Protein AF-A0A2E1MF57-F1 (afdb_monomer_lite)

Sequence (146 aa):
MTKKLNWLLCFSALLFVFSCNNSINEEVFDFENNLTNANSDENITFKLLQIYSEPNLDTRARMFDSQKSDEKCFEFVYPISFILPDGSEVIINTDEDWDQIDLWYEENKDAEEEPEIIYPFDVVIDEDVKTITNKEDFQSLEDYCG

pLDDT: mean 75.17, std 22.57, range [37.25, 98.56]

Radius of gyration: 31.25 Å; chains: 1; bounding box: 63×92×48 Å

Foldseek 3Di:
DDDDDDDDPDDDDDDDDDDPPPPPPPPPPPPPPPDPDDDDDDDPPVVVVVVVPPDDPVVVVVVCVVPPDPPPQKAWDDFWWWQDPVRDIDTDGDPVRPVVNVVVCVVVVVDPDDIHTDDWTWMAGPNDIDTDGDDVSVVVSVVVSD

Secondary structure (DSSP, 8-state):
---PPPP----------------------------------S-HHHHHHHHHS---HHHHHHHHGGGS----S-EEES-EEEE-TTS-EEEE-SGGGGHHHHHHHHH-TT--SPPEEPSPEEEEETTEEEEE-SHHHHHHHHHHH-

Structure (mmCIF, N/CA/C/O backbone):
data_AF-A0A2E1MF57-F1
#
_entry.id   AF-A0A2E1MF57-F1
#
loop_
_atom_site.group_PDB
_atom_site.id
_atom_site.type_symbol
_atom_site.label_atom_id
_atom_site.label_alt_id
_atom_site.label_comp_id
_atom_site.label_asym_id
_atom_site.label_entity_id
_atom_site.label_seq_id
_atom_site.pdbx_PDB_ins_code
_atom_site.Cartn_x
_atom_site.Cartn_y
_atom_site.Cartn_z
_atom_site.occupancy
_atom_site.B_iso_or_equiv
_atom_site.auth_seq_id
_atom_site.auth_comp_id
_atom_site.auth_asym_id
_atom_site.auth_atom_id
_atom_site.pdbx_PDB_model_num
ATOM 1 N N . MET A 1 1 ? -31.309 -62.707 12.497 1.00 41.94 1 MET A N 1
ATOM 2 C CA . MET A 1 1 ? -30.787 -61.430 11.962 1.00 41.94 1 MET A CA 1
ATOM 3 C C . MET A 1 1 ? -31.420 -61.180 10.604 1.00 41.94 1 MET A C 1
ATOM 5 O O . MET A 1 1 ? -31.106 -61.882 9.656 1.00 41.94 1 MET A O 1
ATOM 9 N N . THR A 1 2 ? -32.354 -60.238 10.524 1.00 43.00 2 THR A N 1
ATOM 10 C CA . THR A 1 2 ? -33.033 -59.824 9.288 1.00 43.00 2 THR A CA 1
ATOM 11 C C . THR A 1 2 ? -32.410 -58.524 8.786 1.00 43.00 2 THR A C 1
ATOM 13 O O . THR A 1 2 ? -32.423 -57.536 9.518 1.00 43.00 2 THR A O 1
ATOM 16 N N . LYS A 1 3 ? -31.903 -58.488 7.549 1.00 56.34 3 LYS A N 1
ATOM 17 C CA . LYS A 1 3 ? -31.607 -57.231 6.846 1.00 56.34 3 LYS A CA 1
ATOM 18 C C . LYS A 1 3 ? -32.452 -57.184 5.576 1.00 56.34 3 LYS A C 1
ATOM 20 O O . LYS A 1 3 ? -32.334 -58.054 4.721 1.00 56.34 3 LYS A O 1
ATOM 25 N N . LYS A 1 4 ? -33.354 -56.201 5.519 1.00 50.94 4 LYS A N 1
ATOM 26 C CA . LYS A 1 4 ? -34.158 -55.870 4.340 1.00 50.94 4 LYS A CA 1
ATOM 27 C C . LYS A 1 4 ? -33.219 -55.352 3.247 1.00 50.94 4 LYS A C 1
ATOM 29 O O . LYS A 1 4 ? -32.415 -54.467 3.529 1.00 50.94 4 LYS A O 1
ATOM 34 N N . LEU A 1 5 ? -33.315 -55.899 2.038 1.00 51.41 5 LEU A N 1
ATOM 35 C CA . LEU A 1 5 ? -32.572 -55.425 0.871 1.00 51.41 5 LEU A CA 1
ATOM 36 C C . LEU A 1 5 ? -33.489 -54.500 0.063 1.00 51.41 5 LEU A C 1
ATOM 38 O O . LEU A 1 5 ? -34.579 -54.907 -0.337 1.00 51.41 5 LEU A O 1
ATOM 42 N N . ASN A 1 6 ? -33.070 -53.240 -0.067 1.00 44.06 6 ASN A N 1
ATOM 43 C CA . ASN A 1 6 ? -33.816 -52.166 -0.713 1.00 44.06 6 ASN A CA 1
ATOM 44 C C . ASN A 1 6 ? -33.618 -52.180 -2.239 1.00 44.06 6 ASN A C 1
ATOM 46 O O . ASN A 1 6 ? -32.642 -52.711 -2.763 1.00 44.06 6 ASN A O 1
ATOM 50 N N . TRP A 1 7 ? -34.614 -51.617 -2.904 1.00 45.88 7 TRP A N 1
ATOM 51 C CA . TRP A 1 7 ? -35.073 -51.812 -4.272 1.00 45.88 7 TRP A CA 1
ATOM 52 C C . TRP A 1 7 ? -34.441 -50.806 -5.258 1.00 45.88 7 TRP A C 1
ATOM 54 O O . TRP A 1 7 ? -34.112 -49.690 -4.873 1.00 45.88 7 TRP A O 1
ATOM 64 N N . LEU A 1 8 ? -34.376 -51.205 -6.536 1.00 42.88 8 LEU A N 1
ATOM 65 C CA . LEU A 1 8 ? -34.234 -50.373 -7.746 1.00 42.88 8 LEU A CA 1
ATOM 66 C C . LEU A 1 8 ? -32.840 -49.807 -8.058 1.00 42.88 8 LEU A C 1
ATOM 68 O O . LEU A 1 8 ? -32.543 -48.636 -7.851 1.00 42.88 8 LEU A O 1
ATOM 72 N N . LEU A 1 9 ? -32.042 -50.623 -8.752 1.00 51.53 9 LEU A N 1
ATOM 73 C CA . LEU A 1 9 ? -31.140 -50.109 -9.780 1.00 51.53 9 LEU A CA 1
ATOM 74 C C . LEU A 1 9 ? -31.986 -49.756 -11.010 1.00 51.53 9 LEU A C 1
ATOM 76 O O . LEU A 1 9 ? -32.336 -50.623 -11.814 1.00 51.53 9 LEU A O 1
ATOM 80 N N . CYS A 1 10 ? -32.362 -48.482 -11.111 1.00 49.34 10 CYS A N 1
ATOM 81 C CA . CYS A 1 10 ? -32.975 -47.910 -12.300 1.00 49.34 10 CYS A CA 1
ATOM 82 C C . CYS A 1 10 ? -31.996 -47.990 -13.476 1.00 49.34 10 CYS A C 1
ATOM 84 O O . CYS A 1 10 ? -31.053 -47.212 -13.598 1.00 49.34 10 CYS A O 1
ATOM 86 N N . PHE A 1 11 ? -32.281 -48.940 -14.362 1.00 46.88 11 PHE A N 1
ATOM 87 C CA . PHE A 1 11 ? -32.081 -48.797 -15.795 1.00 46.88 11 PHE A CA 1
ATOM 88 C C . PHE A 1 11 ? -32.539 -47.407 -16.251 1.00 46.88 11 PHE A C 1
ATOM 90 O O . PHE A 1 11 ? -33.697 -47.044 -16.069 1.00 46.88 11 PHE A O 1
ATOM 97 N N . SER A 1 12 ? -31.663 -46.656 -16.902 1.00 52.84 12 SER A N 1
ATOM 98 C CA . SER A 1 12 ? -31.807 -46.303 -18.320 1.00 52.84 12 SER A CA 1
ATOM 99 C C . SER A 1 12 ? -30.985 -45.057 -18.614 1.00 52.84 12 SER A C 1
ATOM 101 O O . SER A 1 12 ? -31.259 -43.954 -18.154 1.00 52.84 12 SER A O 1
ATOM 103 N N . ALA A 1 13 ? -29.956 -45.262 -19.428 1.00 53.28 13 ALA A N 1
ATOM 104 C CA . ALA A 1 13 ? -29.436 -44.209 -20.266 1.00 53.28 13 ALA A CA 1
ATOM 105 C C . ALA A 1 13 ? -30.574 -43.728 -21.175 1.00 53.28 13 ALA A C 1
ATOM 107 O O . ALA A 1 13 ? -31.101 -44.505 -21.973 1.00 53.28 13 ALA A O 1
ATOM 108 N N . LEU A 1 14 ? -30.940 -42.457 -21.057 1.00 58.19 14 LEU A N 1
ATOM 109 C CA . LEU A 1 14 ? -31.707 -41.757 -22.073 1.00 58.19 14 LEU A CA 1
ATOM 110 C C . LEU A 1 14 ? -31.082 -40.379 -22.266 1.00 58.19 14 LEU A C 1
ATOM 112 O O . LEU A 1 14 ? -31.184 -39.475 -21.444 1.00 58.19 14 LEU A O 1
ATOM 116 N N . LEU A 1 15 ? -30.350 -40.320 -23.371 1.00 56.56 15 LEU A N 1
ATOM 117 C CA . LEU A 1 15 ? -29.837 -39.149 -24.053 1.00 56.56 15 LEU A CA 1
ATOM 118 C C . LEU A 1 15 ? -30.918 -38.066 -24.148 1.00 56.56 15 LEU A C 1
ATOM 120 O O . LEU A 1 15 ? -31.909 -38.287 -24.832 1.00 56.56 15 LEU A O 1
ATOM 124 N N . PHE A 1 16 ? -30.675 -36.885 -23.582 1.00 54.00 16 PHE A N 1
ATOM 125 C CA . PHE A 1 16 ? -31.181 -35.637 -24.154 1.00 54.00 16 PHE A CA 1
ATOM 126 C C . PHE A 1 16 ? -30.100 -34.557 -24.062 1.00 54.00 16 PHE A C 1
ATOM 128 O O . PHE A 1 16 ? -29.850 -33.931 -23.039 1.00 54.00 16 PHE A O 1
ATOM 135 N N . VAL A 1 17 ? -29.402 -34.473 -25.191 1.00 55.34 17 VAL A N 1
ATOM 136 C CA . VAL A 1 17 ? -28.756 -33.316 -25.808 1.00 55.34 17 VAL A CA 1
ATOM 137 C C . VAL A 1 17 ? -29.260 -31.944 -25.344 1.00 55.34 17 VAL A C 1
ATOM 139 O O . VAL A 1 17 ? -30.456 -31.700 -25.217 1.00 55.34 17 VAL A O 1
ATOM 142 N N . PHE A 1 18 ? -28.278 -31.054 -25.201 1.00 53.50 18 PHE A N 1
ATOM 143 C CA . PHE A 1 18 ? -28.360 -29.602 -25.115 1.00 53.50 18 PHE A CA 1
ATOM 144 C C . PHE A 1 18 ? -29.538 -28.977 -25.870 1.00 53.50 18 PHE A C 1
ATOM 146 O O . PHE A 1 18 ? -29.688 -29.152 -27.079 1.00 53.50 18 PHE A O 1
ATOM 153 N N . SER A 1 19 ? -30.256 -28.099 -25.176 1.00 40.22 19 SER A N 1
ATOM 154 C CA . SER A 1 19 ? -30.797 -26.892 -25.788 1.00 40.22 19 SER A CA 1
ATOM 155 C C . SER A 1 19 ? -30.824 -25.788 -24.734 1.00 40.22 19 SER A C 1
ATOM 157 O O . SER A 1 19 ? -31.717 -25.728 -23.892 1.00 40.22 19 SER A O 1
ATOM 159 N N . CYS A 1 20 ? -29.807 -24.923 -24.752 1.00 50.47 20 CYS A N 1
ATOM 160 C CA . CYS A 1 20 ? -29.958 -23.586 -24.198 1.00 50.47 20 CYS A CA 1
ATOM 161 C C . CYS A 1 20 ? -30.896 -22.829 -25.139 1.00 50.47 20 CYS A C 1
ATOM 163 O O . CYS A 1 20 ? -30.456 -22.317 -26.160 1.00 50.47 20 CYS A O 1
ATOM 165 N N . ASN A 1 21 ? -32.177 -22.771 -24.793 1.00 57.88 21 ASN A N 1
ATOM 166 C CA . ASN A 1 21 ? -33.101 -21.786 -25.336 1.00 57.88 21 ASN A CA 1
ATOM 167 C C . ASN A 1 21 ? -33.634 -20.969 -24.157 1.00 57.88 21 ASN A C 1
ATOM 169 O O . ASN A 1 21 ? -34.803 -21.064 -23.793 1.00 57.88 21 ASN A O 1
ATOM 173 N N . ASN A 1 22 ? -32.757 -20.182 -23.525 1.00 55.25 22 ASN A N 1
ATOM 174 C CA . ASN A 1 22 ? -33.238 -19.060 -22.731 1.00 55.25 22 ASN A CA 1
ATOM 175 C C . ASN A 1 22 ? -33.551 -17.945 -23.729 1.00 55.25 22 ASN A C 1
ATOM 177 O O . ASN A 1 22 ? -32.689 -17.145 -24.087 1.00 55.25 22 ASN A O 1
ATOM 181 N N . SER A 1 23 ? -34.763 -18.002 -24.283 1.00 45.31 23 SER A N 1
ATOM 182 C CA . SER A 1 23 ? -35.325 -16.906 -25.058 1.00 45.31 23 SER A CA 1
ATOM 183 C C . SER A 1 23 ? -35.343 -15.694 -24.138 1.00 45.31 23 SER A C 1
ATOM 185 O O . SER A 1 23 ? -36.031 -15.698 -23.119 1.00 45.31 23 SER A O 1
ATOM 187 N N . ILE A 1 24 ? -34.531 -14.696 -24.466 1.00 53.66 24 ILE A N 1
ATOM 188 C CA . ILE A 1 24 ? -34.561 -13.392 -23.821 1.00 53.66 24 ILE A CA 1
ATOM 189 C C . ILE A 1 24 ? -35.952 -12.844 -24.139 1.00 53.66 24 ILE A C 1
ATOM 191 O O . ILE A 1 24 ? -36.268 -12.591 -25.301 1.00 53.66 24 ILE A O 1
ATOM 195 N N . ASN A 1 25 ? -36.820 -12.773 -23.133 1.00 45.38 25 ASN A N 1
ATOM 196 C CA . ASN A 1 25 ? -38.061 -12.030 -23.257 1.00 45.38 25 ASN A CA 1
ATOM 197 C C . ASN A 1 25 ? -37.662 -10.558 -23.333 1.00 45.38 25 ASN A C 1
ATOM 199 O O . ASN A 1 25 ? -37.230 -9.963 -22.349 1.00 45.38 25 ASN A O 1
ATOM 203 N N . GLU A 1 26 ? -37.738 -10.013 -24.538 1.00 50.06 26 GLU A N 1
ATOM 204 C CA . GLU A 1 26 ? -37.676 -8.588 -24.810 1.00 50.06 26 GLU A CA 1
ATOM 205 C C . GLU A 1 26 ? -38.973 -7.976 -24.264 1.00 50.06 26 GLU A C 1
ATOM 207 O O . GLU A 1 26 ? -39.984 -7.876 -24.956 1.00 50.06 26 GLU A O 1
ATOM 212 N N . GLU A 1 27 ? -38.986 -7.638 -22.974 1.00 44.81 27 GLU A N 1
ATOM 213 C CA . GLU A 1 27 ? -39.963 -6.678 -22.474 1.00 44.81 27 GLU A CA 1
ATOM 214 C C . GLU A 1 27 ? -39.552 -5.309 -23.010 1.00 44.81 27 GLU A C 1
ATOM 216 O O . GLU A 1 27 ? -38.698 -4.607 -22.470 1.00 44.81 27 G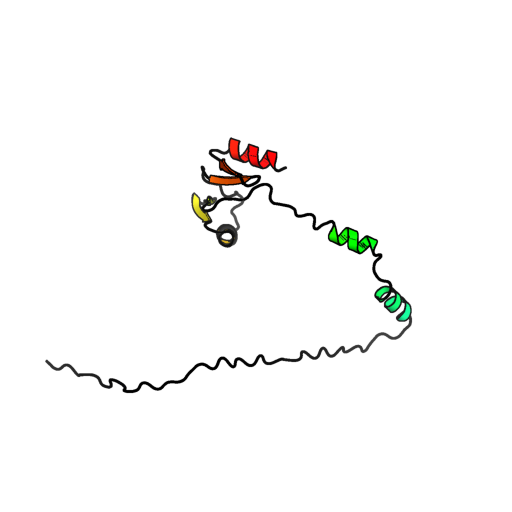LU A O 1
ATOM 221 N N . VAL A 1 28 ? -40.154 -4.978 -24.150 1.00 44.03 28 VAL A N 1
ATOM 222 C CA . VAL A 1 28 ? -40.318 -3.618 -24.649 1.00 44.03 28 VAL A CA 1
ATOM 223 C C . VAL A 1 28 ? -40.893 -2.788 -23.501 1.00 44.03 28 VAL A C 1
ATOM 225 O O . VAL A 1 28 ? -42.070 -2.897 -23.164 1.00 44.03 28 VAL A O 1
ATOM 228 N N . PHE A 1 29 ? -40.044 -1.994 -22.851 1.00 40.94 29 PHE A N 1
ATOM 229 C CA . PHE A 1 29 ? -40.491 -1.017 -21.870 1.00 40.94 29 PHE A CA 1
ATOM 230 C C . PHE A 1 29 ? -41.031 0.196 -22.628 1.00 40.94 29 PHE A C 1
ATOM 232 O O . PHE A 1 29 ? -40.288 1.107 -23.001 1.00 40.94 29 PHE A O 1
ATOM 239 N N . ASP A 1 30 ? -42.334 0.172 -22.897 1.00 39.72 30 ASP A N 1
ATOM 240 C CA . ASP A 1 30 ? -43.077 1.314 -23.417 1.00 39.72 30 ASP A CA 1
ATOM 241 C C . ASP A 1 30 ? -43.039 2.450 -22.384 1.00 39.72 30 ASP A C 1
ATOM 243 O O . ASP A 1 30 ? -43.772 2.451 -21.393 1.00 39.72 30 ASP A O 1
ATOM 247 N N . PHE A 1 31 ? -42.177 3.446 -22.604 1.00 37.28 31 PHE A N 1
ATOM 248 C CA . PHE A 1 31 ? -42.245 4.687 -21.840 1.00 37.28 31 PHE A CA 1
ATOM 249 C C . PHE A 1 31 ? -43.371 5.562 -22.402 1.00 37.28 31 PHE A C 1
ATOM 251 O O . PHE A 1 31 ? -43.167 6.389 -23.296 1.00 37.28 31 PHE A O 1
ATOM 258 N N . GLU A 1 32 ? -44.582 5.379 -21.872 1.00 40.59 32 GLU A N 1
ATOM 259 C CA . GLU A 1 32 ? -45.678 6.332 -22.040 1.00 40.59 32 GLU A CA 1
ATOM 260 C C . GLU A 1 32 ? -45.289 7.679 -21.407 1.00 40.59 32 GLU A C 1
ATOM 262 O O . GLU A 1 32 ? -45.416 7.908 -20.203 1.00 40.59 32 GLU A O 1
ATOM 267 N N . ASN A 1 33 ? -44.834 8.613 -22.242 1.00 53.16 33 ASN A N 1
ATOM 268 C CA . ASN A 1 33 ? -44.710 10.016 -21.865 1.00 53.16 33 ASN A CA 1
ATOM 269 C C . ASN A 1 33 ? -46.105 10.633 -21.698 1.00 53.16 33 ASN A C 1
ATOM 271 O O . ASN A 1 33 ? -46.669 11.203 -22.633 1.00 53.16 33 ASN A O 1
ATOM 275 N N . ASN A 1 34 ? -46.650 10.563 -20.486 1.00 48.97 34 ASN A N 1
ATOM 276 C CA . ASN A 1 34 ? -47.821 11.341 -20.092 1.00 48.97 34 ASN A CA 1
ATOM 277 C C . ASN A 1 34 ? -47.435 12.819 -19.901 1.00 48.97 34 ASN A C 1
ATOM 279 O O . ASN A 1 34 ? -47.225 13.301 -18.789 1.00 48.97 34 ASN A O 1
ATOM 283 N N . LEU A 1 35 ? -47.336 13.562 -21.005 1.00 49.41 35 LEU A N 1
ATOM 284 C CA . LEU A 1 35 ? -47.238 15.022 -20.982 1.00 49.41 35 LEU A CA 1
ATOM 285 C C . LEU A 1 35 ? -48.635 15.631 -21.104 1.00 49.41 35 LEU A C 1
ATOM 287 O O . LEU A 1 35 ? -49.068 16.044 -22.177 1.00 49.41 35 LEU A O 1
ATOM 291 N N . THR A 1 36 ? -49.322 15.754 -19.971 1.00 46.47 36 THR A N 1
ATOM 292 C CA . THR A 1 36 ? -50.443 16.692 -19.827 1.00 46.47 36 THR A CA 1
ATOM 293 C C . THR A 1 36 ? -50.189 17.638 -18.662 1.00 46.47 36 THR A C 1
ATOM 295 O O . THR A 1 36 ? -50.703 17.427 -17.568 1.00 46.47 36 THR A O 1
ATOM 298 N N . ASN A 1 37 ? -49.373 18.667 -18.893 1.00 52.78 37 ASN A N 1
ATOM 299 C CA . ASN A 1 37 ? -49.679 20.068 -18.567 1.00 52.78 37 ASN A CA 1
ATOM 300 C C . ASN A 1 37 ? -48.414 20.926 -18.567 1.00 52.78 37 ASN A C 1
ATOM 302 O O . ASN A 1 37 ? -47.607 20.839 -17.649 1.00 52.78 37 ASN A O 1
ATOM 306 N N . ALA A 1 38 ? -48.326 21.826 -19.542 1.00 37.25 38 ALA A N 1
ATOM 307 C CA . ALA A 1 38 ? -48.022 23.239 -19.319 1.00 37.25 38 ALA A CA 1
ATOM 308 C C . ALA A 1 38 ? -48.139 23.961 -20.670 1.00 37.25 38 ALA A C 1
ATOM 310 O O . ALA A 1 38 ? -47.224 23.925 -21.489 1.00 37.25 38 ALA A O 1
ATOM 311 N N . ASN A 1 39 ? -49.284 24.596 -20.924 1.00 58.62 39 ASN A N 1
ATOM 312 C CA . ASN A 1 39 ? -49.374 25.604 -21.974 1.00 58.62 39 ASN A CA 1
ATOM 313 C C . ASN A 1 39 ? -48.773 26.901 -21.437 1.00 58.62 39 ASN A C 1
ATOM 315 O O . ASN A 1 39 ? -49.296 27.426 -20.460 1.00 58.62 39 ASN A O 1
ATOM 319 N N . SER A 1 40 ? -47.727 27.396 -22.093 1.00 46.38 40 SER A N 1
ATOM 320 C CA . SER A 1 40 ? -47.661 28.737 -22.695 1.00 46.38 40 SER A CA 1
ATOM 321 C C . SER A 1 40 ? -46.204 29.178 -22.794 1.00 46.38 40 SER A C 1
ATOM 323 O O . SER A 1 40 ? -45.588 29.553 -21.800 1.00 46.38 40 SER A O 1
ATOM 325 N N . ASP A 1 41 ? -45.687 29.108 -24.015 1.00 54.66 41 ASP A N 1
ATOM 326 C CA . ASP A 1 41 ? -44.786 30.096 -24.596 1.00 54.66 41 ASP A CA 1
ATOM 327 C C . ASP A 1 41 ? -43.626 30.584 -23.723 1.00 54.66 41 ASP A C 1
ATOM 329 O O . ASP A 1 41 ? -43.579 31.732 -23.304 1.00 54.66 41 ASP A O 1
ATOM 333 N N . GLU A 1 42 ? -42.598 29.746 -23.616 1.00 54.19 42 GLU A N 1
ATOM 334 C CA . GLU A 1 42 ? -41.280 30.208 -24.032 1.00 54.19 42 GLU A CA 1
ATOM 335 C C . GLU A 1 42 ? -40.496 29.062 -24.680 1.00 54.19 42 GLU A C 1
ATOM 337 O O . GLU A 1 42 ? -40.038 28.103 -24.064 1.00 54.19 42 GLU A O 1
ATOM 342 N N . ASN A 1 43 ? -40.349 29.220 -25.993 1.00 58.47 43 ASN A N 1
ATOM 343 C CA . ASN A 1 43 ? -39.133 28.875 -26.698 1.00 58.47 43 ASN A CA 1
ATOM 344 C C . ASN A 1 43 ? -38.875 27.401 -27.044 1.00 58.47 43 ASN A C 1
ATOM 346 O O . ASN A 1 43 ? -37.736 27.071 -27.294 1.00 58.47 43 ASN A O 1
ATOM 350 N N . ILE A 1 44 ? -39.869 26.530 -27.258 1.00 59.09 44 ILE A N 1
ATOM 351 C CA . ILE A 1 44 ? -39.607 25.155 -27.767 1.00 59.09 44 ILE A CA 1
ATOM 352 C C . ILE A 1 44 ? -38.603 25.145 -28.939 1.00 59.09 44 ILE A C 1
ATOM 354 O O . ILE A 1 44 ? -37.699 24.321 -28.957 1.00 59.09 44 ILE A O 1
ATOM 358 N N . THR A 1 45 ? -38.670 26.122 -29.849 1.00 63.47 45 THR A N 1
ATOM 359 C CA . THR A 1 45 ? -37.681 26.326 -30.922 1.00 63.47 45 THR A CA 1
ATOM 360 C C . THR A 1 45 ? -36.283 26.709 -30.427 1.00 63.47 45 THR A C 1
ATOM 362 O O . THR A 1 45 ? -35.300 26.254 -30.988 1.00 63.47 45 THR A O 1
ATOM 365 N N . PHE A 1 46 ? -36.166 27.532 -29.390 1.00 59.44 46 PHE A N 1
ATOM 366 C CA . PHE A 1 46 ? -34.900 27.914 -28.758 1.00 59.44 46 PHE A CA 1
ATOM 367 C C . PHE A 1 46 ? -34.356 26.783 -27.865 1.00 59.44 46 PHE A C 1
ATOM 369 O O . PHE A 1 46 ? -33.158 26.549 -27.857 1.00 59.44 46 PHE A O 1
ATOM 376 N N . LYS A 1 47 ? -35.224 26.022 -27.187 1.00 63.25 47 LYS A N 1
ATOM 377 C CA . LYS A 1 47 ? -34.909 24.785 -26.463 1.00 63.25 47 LYS A CA 1
ATOM 378 C C . LYS A 1 47 ? -34.454 23.687 -27.426 1.00 63.25 47 LYS A C 1
ATOM 380 O O . LYS A 1 47 ? -33.510 22.971 -27.132 1.00 63.25 47 LYS A O 1
ATOM 385 N N . LEU A 1 48 ? -35.058 23.611 -28.615 1.00 65.50 48 LEU A N 1
ATOM 386 C CA . LEU A 1 48 ? -34.597 22.767 -29.721 1.00 65.50 48 LEU A CA 1
ATOM 387 C C . LEU A 1 48 ? -33.287 23.298 -30.308 1.00 65.50 48 LEU A C 1
ATOM 389 O O . LEU A 1 48 ? -32.378 22.512 -30.524 1.00 65.50 48 LEU A O 1
ATOM 393 N N . LEU A 1 49 ? -33.130 24.609 -30.507 1.00 61.09 49 LEU A N 1
ATOM 394 C CA . LEU A 1 49 ? -31.861 25.206 -30.942 1.00 61.09 49 LEU A CA 1
ATOM 395 C C . LEU A 1 49 ? -30.736 24.951 -29.934 1.00 61.09 49 LEU A C 1
ATOM 397 O O . LEU A 1 49 ? -29.615 24.746 -30.365 1.00 61.09 49 LEU A O 1
ATOM 401 N N . GLN A 1 50 ? -31.029 24.895 -28.633 1.00 57.03 50 GLN A N 1
ATOM 402 C CA . GLN A 1 50 ? -30.075 24.504 -27.589 1.00 57.03 50 GLN A CA 1
ATOM 403 C C . GLN A 1 50 ? -29.700 23.017 -27.648 1.00 57.03 50 GLN A C 1
ATOM 405 O O . GLN A 1 50 ? -28.595 22.655 -27.261 1.00 57.03 50 GLN A O 1
ATOM 410 N N . ILE A 1 51 ? -30.598 22.163 -28.148 1.00 62.28 51 ILE A N 1
ATOM 411 C CA . ILE A 1 51 ? -30.333 20.737 -28.382 1.00 62.28 51 ILE A CA 1
ATOM 412 C C . ILE A 1 51 ? -29.531 20.534 -29.681 1.00 62.28 51 ILE A C 1
ATOM 414 O O . ILE A 1 51 ? -28.668 19.662 -29.732 1.00 62.28 51 ILE A O 1
ATOM 418 N N . TYR A 1 52 ? -29.794 21.336 -30.722 1.00 59.91 52 TYR A N 1
ATOM 419 C CA . TYR A 1 52 ? -29.158 21.223 -32.045 1.00 59.91 52 TYR A CA 1
ATOM 420 C C . TYR A 1 52 ? -27.903 22.086 -32.229 1.00 59.91 52 TYR A C 1
ATOM 422 O O . TYR A 1 52 ? -27.169 21.887 -33.196 1.00 59.91 52 TYR A O 1
ATOM 430 N N . SER A 1 53 ? -27.631 23.043 -31.338 1.00 62.88 53 SER A N 1
ATOM 431 C CA . SER A 1 53 ? -26.331 23.705 -31.276 1.00 62.88 53 SER A CA 1
ATOM 432 C C . SER A 1 53 ? -25.349 22.744 -30.616 1.00 62.88 53 SER A C 1
ATOM 434 O O . SER A 1 53 ? -25.247 22.694 -29.391 1.00 62.88 53 SER A O 1
ATOM 436 N N . GLU A 1 54 ? -24.681 21.939 -31.438 1.00 62.84 54 GLU A N 1
ATOM 437 C CA . GLU A 1 54 ? -23.612 21.036 -31.015 1.00 62.84 54 GLU A CA 1
ATOM 438 C C . GLU A 1 54 ? -22.648 21.750 -30.051 1.00 62.84 54 GLU A C 1
ATOM 440 O O . GLU A 1 54 ? -22.307 22.921 -30.275 1.00 62.84 54 GLU A O 1
ATOM 445 N N . PRO A 1 55 ? -22.176 21.081 -28.983 1.00 55.84 55 PRO A N 1
ATOM 446 C CA . PRO A 1 55 ? -21.109 21.645 -28.179 1.00 55.84 55 PRO A CA 1
ATOM 447 C C . PRO A 1 55 ? -19.910 21.892 -29.097 1.00 55.84 55 PRO A C 1
ATOM 449 O O . PRO A 1 55 ? -19.543 21.039 -29.905 1.00 55.84 55 PRO A O 1
ATOM 452 N N . ASN A 1 56 ? -19.337 23.089 -28.982 1.00 55.91 56 ASN A N 1
ATOM 453 C CA . ASN A 1 56 ? -18.171 23.529 -29.734 1.00 55.91 56 ASN A CA 1
ATOM 454 C C . ASN A 1 56 ? -17.136 22.390 -29.791 1.00 55.91 56 ASN A C 1
ATOM 456 O O . ASN A 1 56 ? -16.854 21.769 -28.766 1.00 55.91 56 ASN A O 1
ATOM 460 N N . LEU A 1 57 ? -16.587 22.091 -30.971 1.00 55.28 57 LEU A N 1
ATOM 461 C CA . LEU A 1 57 ? -15.640 20.983 -31.178 1.00 55.28 57 LEU A CA 1
ATOM 462 C C . LEU A 1 57 ? -14.421 21.065 -30.225 1.00 55.28 57 LEU A C 1
ATOM 464 O O . LEU A 1 57 ? -13.798 20.055 -29.911 1.00 55.28 57 LEU A O 1
ATOM 468 N N . ASP A 1 58 ? -14.145 22.261 -29.706 1.00 57.53 58 ASP A N 1
ATOM 469 C CA . ASP A 1 58 ? -13.181 22.561 -28.644 1.00 57.53 58 ASP A CA 1
ATOM 470 C C . ASP A 1 58 ? -13.589 22.007 -27.256 1.00 57.53 58 ASP A C 1
ATOM 472 O O . ASP A 1 58 ? -12.766 21.467 -26.521 1.00 57.53 58 ASP A O 1
ATOM 476 N N . THR A 1 59 ? -14.875 22.026 -26.896 1.00 55.34 59 THR A N 1
ATOM 477 C CA . THR A 1 59 ? -15.370 21.454 -25.629 1.00 55.34 59 THR A CA 1
ATOM 478 C C . THR A 1 59 ? -15.231 19.929 -25.598 1.00 55.34 59 THR A C 1
ATOM 480 O O . THR A 1 59 ? -14.939 19.363 -24.548 1.00 55.34 59 THR A O 1
ATOM 4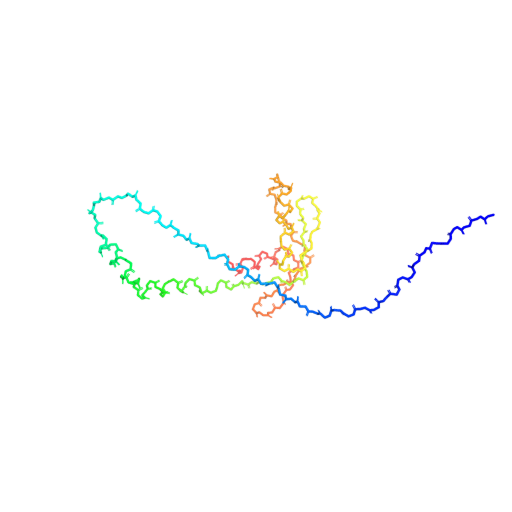83 N N . ARG A 1 60 ? -15.359 19.253 -26.748 1.00 52.31 60 ARG A N 1
ATOM 484 C CA . ARG A 1 60 ? -15.152 17.798 -26.851 1.00 52.31 60 ARG A CA 1
ATOM 485 C C . ARG A 1 60 ? -13.673 17.406 -26.821 1.00 52.31 60 ARG A C 1
ATOM 487 O O . ARG A 1 60 ? -13.363 16.349 -26.287 1.00 52.31 60 ARG A O 1
ATOM 494 N N . ALA A 1 61 ? -12.775 18.262 -27.313 1.00 56.75 61 ALA A N 1
ATOM 495 C CA . ALA A 1 61 ? -11.333 18.067 -27.159 1.00 56.75 61 ALA A CA 1
ATOM 496 C C . ALA A 1 61 ? -10.899 18.205 -25.689 1.00 56.75 61 ALA A C 1
ATOM 498 O O . ALA A 1 61 ? -10.152 17.371 -25.192 1.00 56.75 61 ALA A O 1
ATOM 499 N N . ARG A 1 62 ? -11.451 19.176 -24.949 1.00 54.56 62 ARG A N 1
ATOM 500 C CA . ARG A 1 62 ? -11.154 19.350 -23.513 1.00 54.56 62 ARG A CA 1
ATOM 501 C C . ARG A 1 62 ? -11.766 18.278 -22.608 1.00 54.56 62 ARG A C 1
ATOM 503 O O . ARG A 1 62 ? -11.244 18.035 -21.530 1.00 54.56 62 ARG A O 1
ATOM 510 N N . MET A 1 63 ? -12.842 17.622 -23.042 1.00 53.91 63 MET A N 1
ATOM 511 C CA . MET A 1 63 ? -13.412 16.476 -22.324 1.00 53.91 63 MET A CA 1
ATOM 512 C C . MET A 1 63 ? -12.637 15.172 -22.582 1.00 53.91 63 MET A C 1
ATOM 514 O O . MET A 1 63 ? -12.757 14.236 -21.803 1.00 53.91 63 MET A O 1
ATOM 518 N N . PHE A 1 64 ? -11.829 15.118 -23.647 1.00 55.00 64 PHE A N 1
ATOM 519 C CA . PHE A 1 64 ? -10.975 13.971 -23.982 1.00 55.00 64 PHE A CA 1
ATOM 520 C C . PHE A 1 64 ? -9.518 14.137 -23.511 1.00 55.00 64 PHE A C 1
ATOM 522 O O . PHE A 1 64 ? -8.792 13.153 -23.442 1.00 55.00 64 PHE A O 1
ATOM 529 N N . ASP A 1 65 ? -9.095 15.352 -23.144 1.00 50.41 65 ASP A N 1
ATOM 530 C CA . ASP A 1 65 ? -7.746 15.634 -22.615 1.00 50.41 65 ASP A CA 1
ATOM 531 C C . ASP A 1 65 ? -7.638 15.431 -21.086 1.00 50.41 65 ASP A C 1
ATOM 533 O O . ASP A 1 65 ? -6.552 15.436 -20.521 1.00 50.41 65 ASP A O 1
ATOM 537 N N . SER A 1 66 ? -8.768 15.177 -20.410 1.00 50.88 66 SER A N 1
ATOM 538 C CA . SER A 1 66 ? -8.818 14.673 -19.022 1.00 50.88 66 SER A CA 1
ATOM 539 C C . SER A 1 66 ? -8.653 13.148 -18.941 1.00 50.88 66 SER A C 1
ATOM 541 O O . SER A 1 66 ? -8.754 12.576 -17.862 1.00 50.88 66 SER A O 1
ATOM 543 N N . GLN A 1 67 ? -8.444 12.483 -20.079 1.00 53.28 67 GLN A N 1
ATOM 544 C CA . GLN A 1 67 ? -8.154 11.053 -20.162 1.00 53.28 67 GLN A CA 1
ATOM 545 C C . GLN A 1 67 ? -6.700 10.832 -20.596 1.00 53.28 67 GLN A C 1
ATOM 547 O O . GLN A 1 67 ? -6.369 9.878 -21.295 1.00 53.28 67 GLN A O 1
ATOM 552 N N . LYS A 1 68 ? -5.813 11.751 -20.206 1.00 53.28 68 LYS A N 1
ATOM 553 C CA . LYS A 1 68 ? -4.390 11.456 -20.124 1.00 53.28 68 LYS A CA 1
ATOM 554 C C . LYS A 1 68 ? -4.242 10.612 -18.865 1.00 53.28 68 LYS A C 1
ATOM 556 O O . LYS A 1 68 ? -4.359 11.148 -17.775 1.00 53.28 68 LYS A O 1
ATOM 561 N N . SER A 1 69 ? -4.164 9.302 -19.067 1.00 52.94 69 SER A N 1
ATOM 562 C CA . SER A 1 69 ? -4.061 8.272 -18.039 1.00 52.94 69 SER A CA 1
ATOM 563 C C . SER A 1 69 ? -3.294 8.763 -16.815 1.00 52.94 69 SER A C 1
ATOM 565 O O . SER A 1 69 ? -2.104 9.064 -16.928 1.00 52.94 69 SER A O 1
ATOM 567 N N . ASP A 1 70 ? -3.964 8.799 -15.664 1.00 61.41 70 ASP A N 1
ATOM 568 C CA . ASP A 1 70 ? -3.302 8.710 -14.365 1.00 61.41 70 ASP A CA 1
ATOM 569 C C . ASP A 1 70 ? -2.678 7.307 -14.302 1.00 61.41 70 ASP A C 1
ATOM 571 O O . ASP A 1 70 ? -3.234 6.366 -13.739 1.00 61.41 70 ASP A O 1
ATOM 575 N N . GLU A 1 71 ? -1.592 7.118 -15.048 1.00 74.44 71 GLU A N 1
ATOM 576 C CA . GLU A 1 71 ? -0.796 5.904 -15.012 1.00 74.44 71 GLU A CA 1
ATOM 577 C C . GLU A 1 71 ? -0.294 5.757 -13.576 1.00 74.44 71 GLU A C 1
ATOM 579 O O . GLU A 1 71 ? 0.257 6.702 -13.004 1.00 74.44 71 GLU A O 1
ATOM 584 N N . LYS A 1 72 ? -0.579 4.608 -12.955 1.00 82.81 72 LYS A N 1
ATOM 585 C CA . LYS A 1 72 ? -0.174 4.350 -11.574 1.00 82.81 72 LYS A CA 1
ATOM 586 C C . LYS A 1 72 ? 1.353 4.453 -11.503 1.00 82.81 72 LYS A C 1
ATOM 588 O O . LYS A 1 72 ? 2.041 3.809 -12.284 1.00 82.81 72 LYS A O 1
ATOM 593 N N . CYS A 1 73 ? 1.877 5.252 -10.571 1.00 93.25 73 CYS A N 1
ATOM 594 C CA . CYS A 1 73 ? 3.324 5.451 -10.402 1.00 93.25 73 CYS A CA 1
ATOM 595 C C . CYS A 1 73 ? 4.070 4.141 -10.092 1.00 93.25 73 CYS A C 1
ATOM 597 O O . CYS A 1 73 ? 5.208 3.940 -10.513 1.00 93.25 73 CYS A O 1
ATOM 599 N N . PHE A 1 74 ? 3.414 3.245 -9.357 1.00 95.75 74 PHE A N 1
ATOM 600 C CA . PHE A 1 74 ? 3.856 1.877 -9.151 1.00 95.75 74 PHE A CA 1
ATOM 601 C C . PHE A 1 74 ? 2.654 0.949 -9.019 1.00 95.75 74 PHE A C 1
ATOM 603 O O . PHE A 1 74 ? 1.541 1.380 -8.701 1.00 95.75 74 PHE A O 1
ATOM 610 N N . GLU A 1 75 ? 2.898 -0.339 -9.221 1.00 95.50 75 GLU A N 1
ATOM 611 C CA . GLU A 1 75 ? 1.919 -1.398 -8.997 1.00 95.50 75 GLU A CA 1
ATOM 612 C C . GLU A 1 75 ? 2.443 -2.404 -7.985 1.00 95.50 75 GLU A C 1
ATOM 614 O O . GLU A 1 75 ? 3.633 -2.696 -7.925 1.00 95.50 75 GLU A O 1
ATOM 619 N N . PHE A 1 76 ? 1.546 -2.947 -7.180 1.00 97.06 76 PHE A N 1
ATOM 620 C CA . PHE A 1 76 ? 1.866 -3.977 -6.211 1.00 97.06 76 PHE A CA 1
ATOM 621 C C . PHE A 1 76 ? 2.079 -5.335 -6.888 1.00 97.06 76 PHE A C 1
ATOM 623 O O . PHE A 1 76 ? 1.303 -5.740 -7.752 1.00 97.06 76 PHE A O 1
ATOM 630 N N . VAL A 1 77 ? 3.110 -6.070 -6.467 1.00 98.25 77 VAL A N 1
ATOM 631 C CA . VAL A 1 77 ? 3.291 -7.474 -6.848 1.00 98.25 77 VAL A CA 1
ATOM 632 C C . VAL A 1 77 ? 2.670 -8.343 -5.765 1.00 98.25 77 VAL A C 1
ATOM 634 O O . VAL A 1 77 ? 3.152 -8.395 -4.635 1.00 98.25 77 VAL A O 1
ATOM 637 N N . TYR A 1 78 ? 1.596 -9.040 -6.117 1.00 97.88 78 TYR A N 1
ATOM 638 C CA . TYR A 1 78 ? 0.907 -9.931 -5.192 1.00 97.88 78 TYR A CA 1
ATOM 639 C C . TYR A 1 78 ? 1.685 -11.230 -4.912 1.00 97.88 78 TYR A C 1
ATOM 641 O O . TYR A 1 78 ? 2.390 -11.737 -5.794 1.00 97.88 78 TYR A O 1
ATOM 649 N N . PRO A 1 79 ? 1.494 -11.836 -3.724 1.00 98.06 79 PRO A N 1
ATOM 650 C CA . PRO A 1 79 ? 0.596 -11.399 -2.648 1.00 98.06 79 PRO A CA 1
ATOM 651 C C . PRO A 1 79 ? 1.202 -10.333 -1.724 1.00 98.06 79 PRO A C 1
ATOM 653 O O . PRO A 1 79 ? 2.419 -10.265 -1.562 1.00 98.06 79 PRO A O 1
ATOM 656 N N . ILE A 1 80 ? 0.335 -9.555 -1.068 1.00 98.06 80 ILE A N 1
ATOM 657 C CA . ILE A 1 80 ? 0.716 -8.547 -0.065 1.00 98.06 80 ILE A CA 1
ATOM 658 C C . ILE A 1 80 ? -0.104 -8.740 1.202 1.00 98.06 80 ILE A C 1
ATOM 660 O O . ILE A 1 80 ? -1.314 -8.955 1.131 1.00 98.06 80 ILE A O 1
ATOM 664 N N . SER A 1 81 ? 0.556 -8.644 2.354 1.00 98.19 81 SER A N 1
ATOM 665 C CA . SER A 1 81 ? -0.083 -8.791 3.658 1.00 98.19 81 SER A CA 1
ATOM 666 C C . SER A 1 81 ? -0.203 -7.464 4.399 1.00 98.19 81 SER A C 1
ATOM 668 O O . SER A 1 81 ? 0.716 -6.641 4.380 1.00 98.19 81 SER A O 1
ATOM 670 N N . PHE A 1 82 ? -1.302 -7.313 5.131 1.00 98.56 82 PHE A N 1
ATOM 671 C CA . PHE A 1 82 ? -1.558 -6.199 6.036 1.00 98.56 82 PHE A CA 1
ATOM 672 C C . PHE A 1 82 ? -1.954 -6.709 7.422 1.00 98.56 82 PHE A C 1
ATOM 674 O O . PHE A 1 82 ? -2.637 -7.725 7.541 1.00 98.56 82 PHE A O 1
ATOM 681 N N . ILE A 1 83 ? -1.561 -5.979 8.461 1.00 98.50 83 ILE A N 1
ATOM 682 C CA . ILE A 1 83 ? -2.088 -6.100 9.818 1.00 98.50 83 ILE A CA 1
ATOM 683 C C . ILE A 1 83 ? -3.226 -5.095 9.975 1.00 98.50 83 ILE A C 1
ATOM 685 O O . ILE A 1 83 ? -3.029 -3.893 9.828 1.00 98.50 83 ILE A O 1
ATOM 689 N N . LEU A 1 84 ? -4.420 -5.591 10.270 1.00 98.31 84 LEU A N 1
ATOM 690 C CA . LEU A 1 84 ? -5.602 -4.785 10.551 1.00 98.31 84 LEU A CA 1
ATOM 691 C C . LEU A 1 84 ? -5.522 -4.180 11.968 1.00 98.31 84 LEU A C 1
ATOM 693 O O . LEU A 1 84 ? -4.761 -4.676 12.804 1.00 98.31 84 LEU A O 1
ATOM 697 N N . PRO A 1 85 ? -6.326 -3.150 12.290 1.00 98.19 85 PRO A N 1
ATOM 698 C CA . PRO A 1 85 ? -6.308 -2.514 13.614 1.00 98.19 85 PRO A CA 1
ATOM 699 C C . PRO A 1 85 ? -6.594 -3.448 14.805 1.00 98.19 85 PRO A C 1
ATOM 701 O O . PRO A 1 85 ? -6.170 -3.179 15.928 1.00 98.19 85 PRO A O 1
ATOM 704 N N . ASP A 1 86 ? -7.288 -4.571 14.594 1.00 97.06 86 ASP A N 1
ATOM 705 C CA . ASP A 1 86 ? -7.493 -5.600 15.628 1.00 97.06 86 ASP A CA 1
ATOM 706 C C . ASP A 1 86 ? -6.284 -6.539 15.826 1.00 97.06 86 ASP A C 1
ATOM 708 O O . ASP A 1 86 ? -6.302 -7.413 16.700 1.00 97.06 86 ASP A O 1
ATOM 712 N N . GLY A 1 87 ? -5.225 -6.359 15.034 1.00 97.69 87 GLY A N 1
ATOM 713 C CA . GLY A 1 87 ? -4.020 -7.181 15.018 1.00 97.69 87 GLY A CA 1
ATOM 714 C C . GLY A 1 87 ? -4.131 -8.454 14.174 1.00 97.69 87 GLY A C 1
ATOM 715 O O . GLY A 1 87 ? -3.209 -9.273 14.208 1.00 97.69 87 GLY A O 1
ATOM 716 N N . SER A 1 88 ? -5.236 -8.663 13.452 1.00 97.56 88 SER A N 1
ATOM 717 C CA . SER A 1 88 ? -5.372 -9.772 12.504 1.00 97.56 88 SER A CA 1
ATOM 718 C C . SER A 1 88 ? -4.633 -9.489 11.193 1.00 97.56 88 SER A C 1
ATOM 720 O O . SER A 1 88 ? -4.417 -8.339 10.827 1.00 97.56 88 SER A O 1
ATOM 722 N N . GLU A 1 89 ? -4.206 -10.543 10.493 1.00 98.19 89 GLU A N 1
ATOM 723 C CA . GLU A 1 89 ? -3.529 -10.427 9.196 1.00 98.19 89 GLU A CA 1
ATOM 724 C C . GLU A 1 89 ? -4.504 -10.732 8.054 1.00 98.19 89 GLU A C 1
ATOM 726 O O . GLU A 1 89 ? -5.218 -11.739 8.095 1.00 98.19 89 GLU A O 1
ATOM 731 N N . VAL A 1 90 ? -4.481 -9.900 7.014 1.00 98.31 90 VAL A N 1
ATOM 732 C CA . VAL A 1 90 ? -5.170 -10.124 5.738 1.00 98.31 90 VAL A CA 1
ATOM 733 C C . VAL A 1 90 ? -4.145 -10.217 4.610 1.00 98.31 90 VAL A C 1
ATOM 735 O O . VAL A 1 90 ? -3.174 -9.463 4.588 1.00 98.31 90 VAL A O 1
ATOM 738 N N . ILE A 1 91 ? -4.351 -11.156 3.681 1.00 98.31 91 ILE A N 1
ATOM 739 C CA . ILE A 1 91 ? -3.467 -11.387 2.530 1.00 98.31 91 ILE A CA 1
ATOM 740 C C . ILE A 1 91 ? -4.249 -11.114 1.250 1.00 98.31 91 ILE A C 1
ATOM 742 O O . ILE A 1 91 ? -5.198 -11.831 0.927 1.00 98.31 91 ILE A O 1
ATOM 746 N N . ILE A 1 92 ? -3.803 -10.113 0.502 1.00 98.44 92 ILE A N 1
ATOM 747 C CA . ILE A 1 92 ? -4.342 -9.728 -0.799 1.00 98.44 92 ILE A CA 1
ATOM 748 C C . ILE A 1 92 ? -3.577 -10.517 -1.864 1.00 98.44 92 ILE A C 1
ATOM 750 O O . ILE A 1 92 ? -2.374 -10.316 -2.037 1.00 98.44 92 ILE A O 1
ATOM 754 N N . ASN A 1 93 ? -4.233 -11.460 -2.548 1.00 98.12 93 ASN A N 1
ATOM 755 C CA . ASN A 1 93 ? -3.587 -12.305 -3.566 1.00 98.12 93 ASN A CA 1
ATOM 756 C C . ASN A 1 93 ? -3.802 -11.783 -4.989 1.00 98.12 93 ASN A C 1
ATOM 758 O O . ASN A 1 93 ? -3.090 -12.198 -5.904 1.00 98.12 93 ASN A O 1
ATOM 762 N N . THR A 1 94 ? -4.814 -10.940 -5.176 1.00 97.31 94 THR A N 1
ATOM 763 C CA . THR A 1 94 ? -5.272 -10.410 -6.464 1.00 97.31 94 THR A CA 1
ATOM 764 C C . THR A 1 94 ? -5.891 -9.027 -6.272 1.00 97.31 94 THR A C 1
ATOM 766 O O . THR A 1 94 ? -6.201 -8.646 -5.145 1.00 97.31 94 THR A O 1
ATOM 769 N N . ASP A 1 95 ? -6.112 -8.288 -7.360 1.00 94.25 95 ASP A N 1
ATOM 770 C CA . ASP A 1 95 ? -6.787 -6.985 -7.301 1.00 94.25 95 ASP A CA 1
ATOM 771 C C . ASP A 1 95 ? -8.228 -7.091 -6.766 1.00 94.25 95 ASP A C 1
ATOM 773 O O . ASP A 1 95 ? -8.743 -6.148 -6.175 1.00 94.25 95 ASP A O 1
ATOM 777 N N . GLU A 1 96 ? -8.897 -8.231 -6.932 1.00 95.25 96 GLU A N 1
ATOM 778 C CA . GLU A 1 96 ? -10.247 -8.445 -6.404 1.00 95.25 96 GLU A CA 1
ATOM 779 C C . GLU A 1 96 ? -10.281 -8.643 -4.879 1.00 95.25 96 GLU A C 1
ATOM 781 O O . GLU A 1 96 ? -11.339 -8.521 -4.265 1.00 95.25 96 GLU A O 1
ATOM 786 N N . ASP A 1 97 ? -9.140 -8.943 -4.252 1.00 97.56 97 ASP A N 1
ATOM 787 C CA . ASP A 1 97 ? -9.071 -9.217 -2.815 1.00 97.56 97 ASP A CA 1
ATOM 788 C C . ASP A 1 97 ? -9.053 -7.942 -1.953 1.00 97.56 97 ASP A C 1
ATOM 790 O O . ASP A 1 97 ? -9.209 -8.048 -0.736 1.00 97.56 97 ASP A O 1
ATOM 794 N N . TRP A 1 98 ? -8.903 -6.745 -2.540 1.00 96.56 98 TRP A N 1
ATOM 795 C CA . TRP A 1 98 ? -8.902 -5.474 -1.793 1.00 96.56 98 TRP A CA 1
ATOM 796 C C . TRP A 1 98 ? -10.188 -5.244 -0.991 1.00 96.56 98 TRP A C 1
ATOM 798 O O . TRP A 1 98 ? -10.122 -4.715 0.120 1.00 96.56 98 TRP A O 1
ATOM 808 N N . ASP A 1 99 ? -11.322 -5.746 -1.488 1.00 96.88 99 ASP A N 1
ATOM 809 C CA . ASP A 1 99 ? -12.620 -5.679 -0.807 1.00 96.88 99 ASP A CA 1
ATOM 810 C C . ASP A 1 99 ? -12.586 -6.333 0.591 1.00 96.88 99 ASP A C 1
ATOM 812 O O . ASP A 1 99 ? -13.421 -6.029 1.439 1.00 96.88 99 ASP A O 1
ATOM 816 N N . GLN A 1 100 ? -1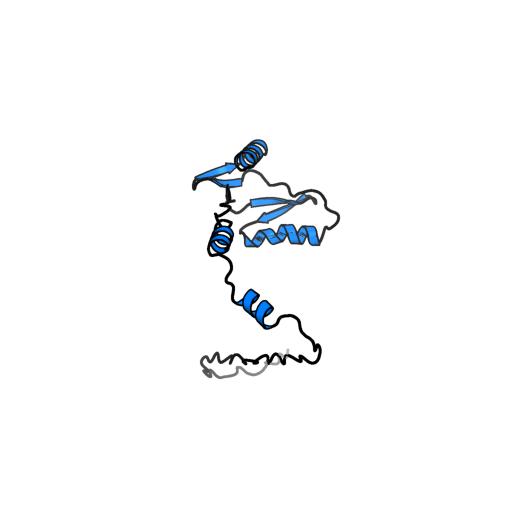1.624 -7.223 0.877 1.00 97.44 100 GLN A N 1
ATOM 817 C CA . GLN A 1 100 ? -11.479 -7.841 2.201 1.00 97.44 100 GLN A CA 1
ATOM 818 C C . GLN A 1 100 ? -11.172 -6.812 3.300 1.00 97.44 100 GLN A C 1
ATOM 820 O O . GLN A 1 100 ? -11.650 -6.969 4.424 1.00 97.44 100 GLN A O 1
ATOM 825 N N . ILE A 1 101 ? -10.402 -5.764 2.986 1.00 97.31 101 ILE A N 1
ATOM 826 C CA . ILE A 1 101 ? -10.104 -4.682 3.935 1.00 97.31 101 ILE A CA 1
ATOM 827 C C . ILE A 1 101 ? -11.362 -3.837 4.155 1.00 97.31 101 ILE A C 1
ATOM 829 O O . ILE A 1 101 ? -11.732 -3.573 5.299 1.00 97.31 101 ILE A O 1
ATOM 833 N N . ASP A 1 102 ? -12.064 -3.480 3.077 1.00 96.44 102 ASP A N 1
ATOM 834 C CA . ASP A 1 102 ? -13.294 -2.685 3.146 1.00 96.44 102 ASP A CA 1
ATOM 835 C C . ASP A 1 102 ? -14.379 -3.391 3.968 1.00 96.44 102 ASP A C 1
ATOM 837 O O . ASP A 1 102 ? -14.954 -2.803 4.887 1.00 96.44 102 ASP A O 1
ATOM 841 N N . LEU A 1 103 ? -14.604 -4.683 3.708 1.00 97.56 103 LEU A N 1
ATOM 842 C CA . LEU A 1 103 ? -15.543 -5.512 4.467 1.00 97.56 103 LEU A CA 1
ATOM 843 C C . LEU A 1 103 ? -15.196 -5.558 5.959 1.00 97.56 103 LEU A C 1
ATOM 845 O O . LEU A 1 103 ? -16.095 -5.527 6.801 1.00 97.56 103 LEU A O 1
ATOM 849 N N . TRP A 1 104 ? -13.907 -5.584 6.309 1.00 98.06 104 TRP A N 1
ATOM 850 C CA . TRP A 1 104 ? -13.496 -5.537 7.709 1.00 98.06 104 TRP A CA 1
ATOM 851 C C . TRP A 1 104 ? -13.891 -4.204 8.369 1.00 98.06 104 TRP A C 1
ATOM 853 O O . TRP A 1 104 ? -14.434 -4.220 9.476 1.00 98.06 104 TRP A O 1
ATOM 863 N N . TYR A 1 105 ? -13.725 -3.058 7.699 1.00 97.62 105 TYR A N 1
ATOM 864 C CA . TYR A 1 105 ? -14.170 -1.759 8.234 1.00 97.62 105 TYR A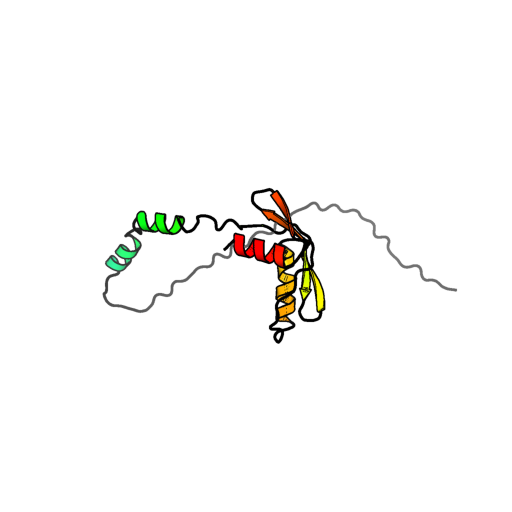 CA 1
ATOM 865 C C . TYR A 1 105 ? -15.698 -1.617 8.290 1.00 97.62 105 TYR A C 1
ATOM 867 O O . TYR A 1 105 ? -16.228 -0.937 9.174 1.00 97.62 105 TYR A O 1
ATOM 875 N N . GLU A 1 106 ? -16.441 -2.281 7.400 1.00 97.62 106 GLU A N 1
ATOM 876 C CA . GLU A 1 106 ? -17.905 -2.330 7.489 1.00 97.62 106 GLU A CA 1
ATOM 877 C C . GLU A 1 106 ? -18.391 -3.032 8.766 1.00 97.62 106 GLU A C 1
ATOM 879 O O . GLU A 1 106 ? -19.411 -2.631 9.347 1.00 97.62 106 GLU A O 1
ATOM 884 N N . GLU A 1 107 ? -17.660 -4.054 9.214 1.00 97.62 107 GLU A N 1
ATOM 885 C CA . GLU A 1 107 ? -17.931 -4.805 10.442 1.00 97.62 107 GLU A CA 1
ATOM 886 C C . GLU A 1 107 ? -17.363 -4.116 11.699 1.00 97.62 107 GLU A C 1
ATOM 888 O O . GLU A 1 107 ? -17.936 -4.263 12.781 1.00 97.62 107 GLU A O 1
ATOM 893 N N . ASN A 1 108 ? -16.315 -3.296 11.550 1.00 97.56 108 ASN A N 1
ATOM 894 C CA . ASN A 1 108 ? -15.590 -2.616 12.631 1.00 97.56 108 ASN A CA 1
ATOM 895 C C . ASN A 1 108 ? -15.658 -1.082 12.493 1.00 97.56 108 ASN A C 1
ATOM 897 O O . ASN A 1 108 ? -14.650 -0.395 12.355 1.00 97.56 108 ASN A O 1
ATOM 901 N N . LYS A 1 109 ? -16.876 -0.527 12.530 1.00 96.38 109 LYS A N 1
ATOM 902 C CA . LYS A 1 109 ? -17.152 0.901 12.244 1.00 96.38 109 LYS A CA 1
ATOM 903 C C . LYS A 1 109 ? -16.545 1.909 13.223 1.00 96.38 109 LYS A C 1
ATOM 905 O O . LYS A 1 109 ? -16.607 3.109 12.967 1.00 96.38 109 LYS A O 1
ATOM 910 N N . ASP A 1 110 ? -16.076 1.450 14.375 1.00 96.38 110 ASP A N 1
ATOM 911 C CA . ASP A 1 110 ? -15.385 2.247 15.386 1.00 96.38 110 ASP A CA 1
ATOM 912 C C . ASP A 1 110 ? -13.859 2.257 15.207 1.00 96.38 110 ASP A C 1
ATOM 914 O O . ASP A 1 110 ? -13.181 3.016 15.899 1.00 96.38 110 ASP A O 1
ATOM 918 N N . ALA A 1 111 ? -13.318 1.461 14.279 1.00 96.75 111 ALA A N 1
ATOM 919 C CA . ALA A 1 111 ? -11.908 1.503 13.927 1.00 96.75 111 ALA A CA 1
ATOM 920 C C . ALA A 1 111 ? -11.596 2.757 13.092 1.00 96.75 111 ALA A C 1
ATOM 922 O O . ALA A 1 111 ? -12.132 2.946 12.002 1.00 96.75 111 ALA A O 1
ATOM 923 N N . GLU A 1 112 ? -10.711 3.606 13.615 1.00 94.81 112 GLU A N 1
ATOM 924 C CA . GLU A 1 112 ? -10.220 4.819 12.939 1.00 94.81 112 GLU A CA 1
ATOM 925 C C . GLU A 1 112 ? -8.775 4.670 12.431 1.00 94.81 112 GLU A C 1
ATOM 927 O O . GLU A 1 112 ? -8.304 5.495 11.651 1.00 94.81 112 GLU A O 1
ATOM 932 N N . GLU A 1 113 ? -8.059 3.645 12.898 1.00 97.38 113 GLU A N 1
ATOM 933 C CA . GLU A 1 113 ? -6.666 3.376 12.534 1.00 97.38 113 GLU A CA 1
ATOM 934 C C . GLU A 1 113 ? -6.590 2.683 11.166 1.00 97.38 113 GLU A C 1
ATOM 936 O O . GLU A 1 113 ? -7.484 1.914 10.818 1.00 97.38 113 GLU A O 1
ATOM 941 N N . GLU A 1 114 ? -5.531 2.953 10.400 1.00 96.38 114 GLU A N 1
ATOM 942 C CA . GLU A 1 114 ? -5.259 2.347 9.087 1.00 96.38 114 GLU A CA 1
ATOM 943 C C . GLU A 1 114 ? -4.577 0.974 9.226 1.00 96.38 114 GLU A C 1
ATOM 945 O O . GLU A 1 114 ? -3.878 0.739 10.217 1.00 96.38 114 GLU A O 1
ATOM 950 N N . PRO A 1 115 ? -4.725 0.066 8.241 1.00 97.69 115 PRO A N 1
ATOM 951 C CA . PRO A 1 115 ? -3.999 -1.194 8.252 1.00 97.69 115 PRO A CA 1
ATOM 952 C C . PRO A 1 115 ? -2.497 -0.972 8.015 1.00 97.69 115 PRO A C 1
ATOM 954 O O . PRO A 1 115 ? -2.085 -0.154 7.192 1.00 97.69 115 PRO A O 1
ATOM 957 N N . GLU A 1 116 ? -1.652 -1.746 8.693 1.00 97.88 116 GLU A N 1
ATOM 958 C CA . GLU A 1 116 ? -0.198 -1.688 8.540 1.00 97.88 116 GLU A CA 1
ATOM 959 C C . GLU A 1 116 ? 0.290 -2.724 7.519 1.00 97.88 116 GLU A C 1
ATOM 961 O O . GLU A 1 116 ? 0.103 -3.924 7.702 1.00 97.88 116 GLU A O 1
ATOM 966 N N . ILE A 1 117 ? 0.972 -2.292 6.456 1.00 98.12 117 ILE A N 1
ATOM 967 C CA . ILE A 1 117 ? 1.585 -3.214 5.487 1.00 98.12 117 ILE A CA 1
ATOM 968 C C . ILE A 1 117 ? 2.758 -3.997 6.106 1.00 98.12 117 ILE A C 1
ATOM 970 O O . ILE A 1 117 ? 3.602 -3.438 6.815 1.00 98.12 117 ILE A O 1
ATOM 974 N N . ILE A 1 118 ? 2.840 -5.297 5.816 1.00 98.50 118 ILE A N 1
ATOM 975 C CA . ILE A 1 118 ? 3.931 -6.170 6.267 1.00 98.50 118 ILE A CA 1
ATOM 976 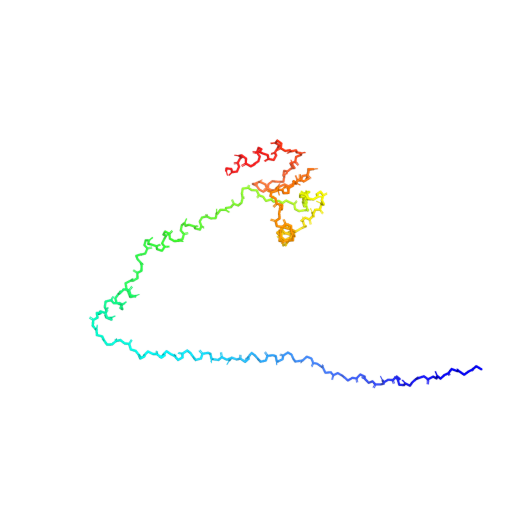C C . ILE A 1 118 ? 5.098 -6.112 5.275 1.00 98.50 118 ILE A C 1
ATOM 978 O O . ILE A 1 118 ? 4.925 -6.278 4.070 1.00 98.50 118 ILE A O 1
ATOM 982 N N . TYR A 1 119 ? 6.313 -5.936 5.800 1.00 98.19 119 TYR A N 1
ATOM 983 C CA . TYR A 1 119 ? 7.549 -5.944 5.015 1.00 98.19 119 TYR A CA 1
ATOM 984 C C . TYR A 1 119 ? 8.237 -7.321 5.020 1.00 98.19 119 TYR A C 1
ATOM 986 O O . TYR A 1 119 ? 8.214 -8.013 6.043 1.00 98.19 119 TYR A O 1
ATOM 994 N N . PRO A 1 120 ? 8.970 -7.679 3.948 1.00 98.38 120 PRO A N 1
ATOM 995 C CA . PRO A 1 120 ? 9.094 -6.952 2.682 1.00 98.38 120 PRO A CA 1
ATOM 996 C C . PRO A 1 120 ? 7.945 -7.257 1.705 1.00 98.38 120 PRO A C 1
ATOM 998 O O . PRO A 1 120 ? 7.342 -8.324 1.778 1.00 98.38 120 PRO A O 1
ATOM 1001 N N . PHE A 1 121 ? 7.720 -6.359 0.746 1.00 98.56 121 PHE A N 1
ATOM 1002 C CA . PHE A 1 121 ? 6.846 -6.584 -0.413 1.00 98.56 121 PHE A CA 1
ATOM 1003 C C . PHE A 1 121 ? 7.493 -6.037 -1.689 1.00 98.56 121 PHE A C 1
ATOM 1005 O O . PHE A 1 121 ? 8.438 -5.248 -1.624 1.00 98.56 121 PHE A O 1
ATOM 1012 N N . ASP A 1 122 ? 6.986 -6.458 -2.844 1.00 98.44 122 ASP A N 1
ATOM 1013 C CA . ASP A 1 122 ? 7.508 -6.071 -4.151 1.00 98.44 122 ASP A CA 1
ATOM 1014 C C . ASP A 1 122 ? 6.532 -5.126 -4.870 1.00 98.44 122 ASP A C 1
ATOM 1016 O O . ASP A 1 122 ? 5.310 -5.249 -4.759 1.00 98.44 122 ASP A O 1
ATOM 1020 N N . VAL A 1 123 ? 7.086 -4.185 -5.631 1.00 97.88 123 VAL A N 1
ATOM 1021 C CA . VAL A 1 123 ? 6.345 -3.287 -6.525 1.00 97.88 123 VAL A CA 1
ATOM 1022 C C . VAL A 1 123 ? 6.967 -3.282 -7.916 1.00 97.88 123 VAL A C 1
ATOM 1024 O O . VAL A 1 123 ? 8.160 -3.541 -8.059 1.00 97.88 123 VAL A O 1
ATOM 1027 N N . VAL A 1 124 ? 6.182 -2.953 -8.934 1.00 97.06 124 VAL A N 1
ATOM 1028 C CA . VAL A 1 124 ? 6.651 -2.638 -10.286 1.00 97.06 124 VAL A CA 1
ATOM 1029 C C . VAL A 1 124 ? 6.709 -1.120 -10.439 1.00 97.06 124 VAL A C 1
ATOM 1031 O O . VAL A 1 124 ? 5.704 -0.451 -10.217 1.00 97.06 124 VAL A O 1
ATOM 1034 N N . ILE A 1 125 ? 7.870 -0.586 -10.818 1.00 94.94 125 ILE A N 1
ATOM 1035 C CA . ILE A 1 125 ? 8.106 0.835 -11.124 1.00 94.94 125 ILE A CA 1
ATOM 1036 C C . ILE A 1 125 ? 8.819 0.878 -12.475 1.00 94.94 125 ILE A C 1
ATOM 1038 O O . ILE A 1 125 ? 9.854 0.234 -12.612 1.00 94.94 125 ILE A O 1
ATOM 1042 N N . ASP A 1 126 ? 8.293 1.606 -13.463 1.00 90.75 126 ASP A N 1
ATOM 1043 C CA . ASP A 1 126 ? 8.892 1.698 -14.809 1.00 90.75 126 ASP A CA 1
ATOM 1044 C C . ASP A 1 126 ? 9.257 0.319 -15.421 1.00 90.75 126 ASP A C 1
ATOM 1046 O O . ASP A 1 126 ? 10.319 0.153 -16.016 1.00 90.75 126 ASP A O 1
ATOM 1050 N N . GLU A 1 127 ? 8.382 -0.684 -15.256 1.00 91.12 127 GLU A N 1
ATOM 1051 C CA . GLU A 1 127 ? 8.572 -2.094 -15.673 1.00 91.12 127 GLU A CA 1
ATOM 1052 C C . GLU A 1 127 ? 9.602 -2.913 -14.856 1.00 91.12 127 GLU A C 1
ATOM 1054 O O . GLU A 1 127 ? 9.730 -4.122 -15.071 1.00 91.12 127 GLU A O 1
ATOM 1059 N N . ASP A 1 128 ? 10.281 -2.310 -13.877 1.00 95.25 128 ASP A N 1
ATOM 1060 C CA . ASP A 1 128 ? 11.246 -2.975 -12.998 1.00 95.25 128 ASP A CA 1
ATOM 1061 C C . ASP A 1 128 ? 10.623 -3.371 -11.649 1.00 95.25 128 ASP A C 1
ATOM 1063 O O . ASP A 1 128 ? 9.942 -2.583 -10.991 1.00 95.25 128 ASP A O 1
ATOM 1067 N N . VAL A 1 129 ? 10.908 -4.595 -11.187 1.00 97.31 129 VAL A N 1
ATOM 1068 C CA . VAL A 1 129 ? 10.485 -5.063 -9.856 1.00 97.31 129 VAL A CA 1
ATOM 1069 C C . VAL A 1 129 ? 11.453 -4.560 -8.787 1.00 97.31 129 VAL A C 1
ATOM 1071 O O . VAL A 1 129 ? 12.659 -4.820 -8.850 1.00 97.31 129 VAL A O 1
ATOM 1074 N N . LYS A 1 130 ? 10.919 -3.897 -7.760 1.00 97.56 130 LYS A N 1
ATOM 1075 C CA . LYS A 1 130 ? 11.664 -3.391 -6.608 1.00 97.56 130 LYS A CA 1
ATOM 1076 C C . LYS A 1 130 ? 11.076 -3.916 -5.303 1.00 97.56 130 LYS A C 1
ATOM 1078 O O . LYS A 1 130 ? 9.895 -3.737 -5.032 1.00 97.56 130 LYS A O 1
ATOM 1083 N N . THR A 1 131 ? 11.937 -4.480 -4.462 1.00 98.19 131 THR A N 1
ATOM 1084 C CA . THR A 1 131 ? 11.579 -4.884 -3.098 1.00 98.19 131 THR A CA 1
ATOM 1085 C C . THR A 1 131 ? 11.659 -3.698 -2.147 1.00 98.19 131 THR A C 1
ATOM 1087 O O . THR A 1 131 ? 12.691 -3.028 -2.051 1.00 98.19 131 THR A O 1
ATOM 1090 N N . ILE A 1 132 ? 10.585 -3.479 -1.402 1.00 98.50 132 ILE A N 1
ATOM 1091 C CA . ILE A 1 132 ? 10.481 -2.511 -0.317 1.00 98.50 132 ILE A CA 1
ATOM 1092 C C . ILE A 1 132 ? 10.710 -3.259 0.994 1.00 98.50 132 ILE A C 1
ATOM 1094 O O . ILE A 1 132 ? 9.981 -4.193 1.328 1.00 98.50 132 ILE A O 1
ATOM 1098 N N . THR A 1 133 ? 11.756 -2.891 1.735 1.00 98.25 133 THR A N 1
ATOM 1099 C CA . THR A 1 133 ? 12.208 -3.690 2.889 1.00 98.25 133 THR A CA 1
ATOM 1100 C C . THR A 1 133 ? 11.772 -3.136 4.237 1.00 98.25 133 THR A C 1
ATOM 1102 O O . THR A 1 133 ? 11.831 -3.844 5.242 1.00 98.25 133 THR A O 1
ATOM 1105 N N . ASN A 1 134 ? 11.379 -1.866 4.277 1.00 98.25 134 ASN A N 1
ATOM 1106 C CA . ASN A 1 134 ? 11.047 -1.157 5.499 1.00 98.25 134 ASN A CA 1
ATOM 1107 C C . ASN A 1 134 ? 10.200 0.092 5.197 1.00 98.25 134 ASN A C 1
ATOM 1109 O O . ASN A 1 134 ? 10.023 0.488 4.045 1.00 98.25 134 ASN A O 1
ATOM 1113 N N . LYS A 1 135 ? 9.721 0.739 6.263 1.00 97.69 135 LYS A N 1
ATOM 1114 C CA . LYS A 1 135 ? 8.885 1.941 6.186 1.00 97.69 135 LYS A CA 1
ATOM 1115 C C . LYS A 1 135 ? 9.557 3.141 5.514 1.00 97.69 135 LYS A C 1
ATOM 1117 O O . LYS A 1 135 ? 8.878 3.874 4.811 1.00 97.69 135 LYS A O 1
ATOM 1122 N N . GLU A 1 136 ? 10.855 3.349 5.716 1.00 97.94 136 GLU A N 1
ATOM 1123 C CA . GLU A 1 136 ? 11.595 4.460 5.097 1.00 97.94 136 GLU A CA 1
ATOM 1124 C C . GLU A 1 136 ? 11.698 4.275 3.573 1.00 97.94 136 GLU A C 1
ATOM 1126 O O . GLU A 1 136 ? 11.502 5.230 2.820 1.00 97.94 136 GLU A O 1
ATOM 1131 N N . ASP A 1 137 ? 11.916 3.037 3.111 1.00 97.62 137 ASP A N 1
ATOM 1132 C CA . ASP A 1 137 ? 11.897 2.696 1.683 1.00 97.62 137 ASP A CA 1
ATOM 1133 C C . ASP A 1 137 ? 10.518 2.968 1.066 1.00 97.62 137 ASP A C 1
ATOM 1135 O O . ASP A 1 137 ? 10.440 3.484 -0.050 1.00 97.62 137 ASP A O 1
ATOM 1139 N N . PHE A 1 138 ? 9.439 2.622 1.782 1.00 97.06 138 PHE A N 1
ATOM 1140 C CA . PHE A 1 138 ? 8.076 2.825 1.290 1.00 97.06 138 PHE A CA 1
ATOM 1141 C C . PHE A 1 138 ? 7.704 4.305 1.238 1.00 97.06 138 PHE A C 1
ATOM 1143 O O . PHE A 1 138 ? 7.254 4.777 0.203 1.00 97.06 138 PHE A O 1
ATOM 1150 N N . GLN A 1 139 ? 8.004 5.063 2.294 1.00 96.56 139 GLN A N 1
ATOM 1151 C CA . GLN A 1 139 ? 7.800 6.514 2.313 1.00 96.56 139 GLN A CA 1
ATOM 1152 C C . GLN A 1 139 ? 8.569 7.209 1.187 1.00 96.56 139 GLN A C 1
ATOM 1154 O O . GLN A 1 139 ? 8.042 8.093 0.525 1.00 96.56 139 GLN A O 1
ATOM 1159 N N . SER A 1 140 ? 9.799 6.766 0.910 1.00 96.38 140 SER A N 1
ATOM 1160 C CA . SER A 1 140 ? 10.585 7.297 -0.210 1.00 96.38 140 SER A CA 1
ATOM 1161 C C . SER A 1 140 ? 9.953 6.996 -1.574 1.00 96.38 140 SER A C 1
ATOM 1163 O O . SER A 1 140 ? 10.149 7.761 -2.517 1.00 96.38 140 SER A O 1
ATOM 1165 N N . LEU A 1 141 ? 9.241 5.872 -1.703 1.00 95.69 141 LEU A N 1
ATOM 1166 C CA . LEU A 1 141 ? 8.475 5.533 -2.902 1.00 95.69 141 LEU A CA 1
ATOM 1167 C C . LEU A 1 141 ? 7.218 6.404 -3.019 1.00 95.69 141 LEU A C 1
ATOM 1169 O O . LEU A 1 141 ? 6.965 6.938 -4.093 1.00 95.69 141 LEU A O 1
ATOM 1173 N N . GLU A 1 142 ? 6.469 6.587 -1.932 1.00 93.94 142 GLU A N 1
ATOM 1174 C CA . GLU A 1 142 ? 5.290 7.464 -1.895 1.00 93.94 142 GLU A CA 1
ATOM 1175 C C . GLU A 1 142 ? 5.664 8.915 -2.241 1.00 93.94 142 GLU A C 1
ATOM 1177 O O . GLU A 1 142 ? 5.078 9.506 -3.147 1.00 93.94 142 GLU A O 1
ATOM 1182 N N . ASP A 1 143 ? 6.721 9.447 -1.619 1.00 94.81 143 ASP A N 1
ATOM 1183 C CA . ASP A 1 143 ? 7.250 10.792 -1.886 1.00 94.81 143 ASP A CA 1
ATOM 1184 C C . ASP A 1 143 ? 7.744 10.957 -3.334 1.00 94.81 143 ASP A C 1
ATOM 1186 O O . ASP A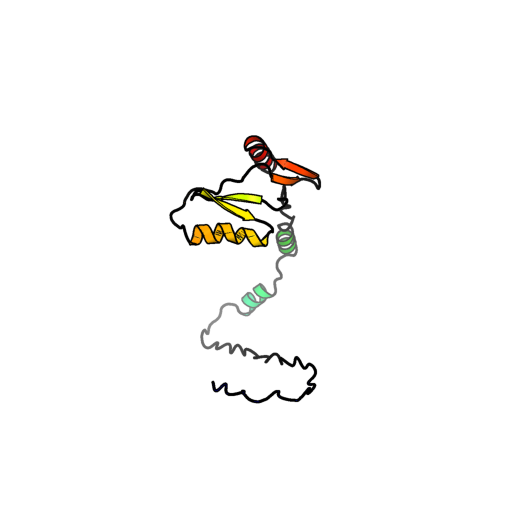 1 143 ? 7.694 12.051 -3.900 1.00 94.81 143 ASP A O 1
ATOM 1190 N N . TYR A 1 144 ? 8.256 9.881 -3.941 1.00 91.31 144 TYR A N 1
ATOM 1191 C CA . TYR A 1 144 ? 8.660 9.877 -5.347 1.00 91.31 144 TYR A CA 1
ATOM 1192 C C . TYR A 1 144 ? 7.452 9.982 -6.290 1.00 91.31 144 TYR A C 1
ATOM 1194 O O . TYR A 1 144 ? 7.570 10.592 -7.355 1.00 91.31 144 TYR A O 1
ATOM 1202 N N . CYS A 1 145 ? 6.305 9.429 -5.892 1.00 90.56 145 CYS A N 1
ATOM 1203 C CA . CYS A 1 145 ? 5.087 9.395 -6.696 1.00 90.56 145 CYS A CA 1
ATOM 1204 C C . CYS A 1 145 ? 4.228 10.663 -6.616 1.00 90.56 145 CYS A C 1
ATOM 1206 O O . CYS A 1 145 ? 3.555 10.973 -7.601 1.00 90.56 145 CYS A O 1
ATOM 1208 N N . GLY A 1 146 ? 4.327 11.430 -5.524 1.00 79.12 146 GLY A N 1
ATOM 1209 C CA . GLY A 1 146 ? 3.785 12.793 -5.416 1.00 79.12 146 GLY A CA 1
ATOM 1210 C C . GLY A 1 146 ? 2.527 12.945 -4.573 1.00 79.12 146 GLY A C 1
ATOM 1211 O O . GLY A 1 146 ? 1.556 12.190 -4.791 1.00 79.12 146 GLY A O 1
#